Protein AF-A0A4Q4XW88-F1 (afdb_monomer_lite)

Structure (mmCIF, N/CA/C/O backbone):
data_AF-A0A4Q4XW88-F1
#
_entry.id   AF-A0A4Q4XW88-F1
#
loop_
_atom_site.group_PDB
_atom_site.id
_atom_site.type_symbol
_atom_site.label_atom_id
_atom_site.label_alt_id
_atom_site.label_comp_id
_atom_site.label_asym_id
_atom_site.label_entity_id
_atom_site.label_seq_id
_atom_site.pdbx_PDB_ins_code
_atom_site.Cartn_x
_atom_site.Cartn_y
_atom_site.Cartn_z
_atom_site.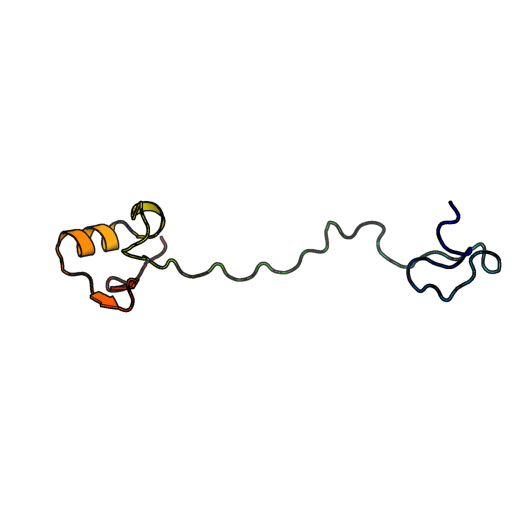occupancy
_atom_site.B_iso_or_equiv
_atom_site.auth_seq_id
_atom_site.auth_comp_id
_atom_site.auth_asym_id
_atom_site.auth_atom_id
_atom_site.pdbx_PDB_model_num
ATOM 1 N N . MET A 1 1 ? 34.180 -9.362 -28.918 1.00 41.88 1 MET A N 1
ATOM 2 C CA . MET A 1 1 ? 32.736 -9.414 -28.606 1.00 41.88 1 MET A CA 1
ATOM 3 C C . MET A 1 1 ? 31.977 -9.010 -29.865 1.00 41.88 1 MET A C 1
ATOM 5 O O . MET A 1 1 ? 32.087 -7.859 -30.254 1.00 41.88 1 MET A O 1
ATOM 9 N N . ARG A 1 2 ? 31.319 -9.950 -30.565 1.00 55.69 2 ARG A N 1
ATOM 10 C CA . ARG A 1 2 ? 30.407 -9.638 -31.686 1.00 55.69 2 ARG A CA 1
ATOM 11 C C . ARG A 1 2 ? 28.995 -9.598 -31.116 1.00 55.69 2 ARG A C 1
ATOM 13 O O . ARG A 1 2 ? 28.406 -10.640 -30.856 1.00 55.69 2 ARG A O 1
ATOM 20 N N . THR A 1 3 ? 28.516 -8.399 -30.832 1.00 58.16 3 THR A N 1
ATOM 21 C CA . THR A 1 3 ? 27.147 -8.143 -30.388 1.00 58.16 3 THR A CA 1
ATOM 22 C C . THR A 1 3 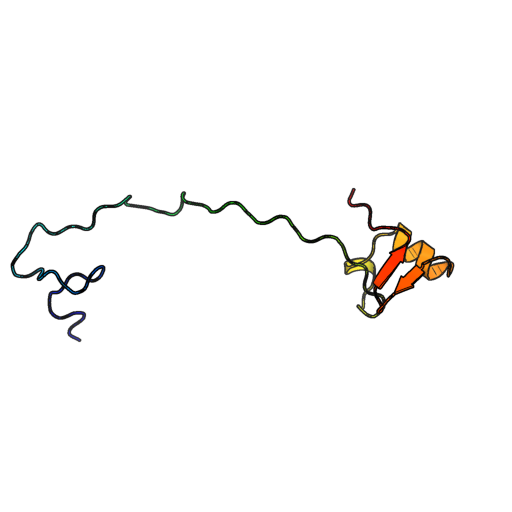? 26.252 -8.110 -31.612 1.00 58.16 3 THR A C 1
ATOM 24 O O . THR A 1 3 ? 26.294 -7.137 -32.354 1.00 58.16 3 THR A O 1
ATOM 27 N N . VAL A 1 4 ? 25.476 -9.184 -31.797 1.00 66.12 4 VAL A N 1
ATOM 28 C CA . VAL A 1 4 ? 24.497 -9.399 -32.879 1.00 66.12 4 VAL A CA 1
ATOM 29 C C . VAL A 1 4 ? 25.159 -9.464 -34.268 1.00 66.12 4 VAL A C 1
ATOM 31 O O . VAL A 1 4 ? 26.045 -8.687 -34.600 1.00 66.12 4 VAL A O 1
ATOM 34 N N . PHE A 1 5 ? 24.826 -10.456 -35.093 1.00 74.94 5 PHE A N 1
ATOM 35 C CA . PHE A 1 5 ? 25.527 -10.765 -36.352 1.00 74.94 5 PHE A CA 1
ATOM 36 C C . PHE A 1 5 ? 25.229 -9.754 -37.482 1.00 74.94 5 PHE A C 1
ATOM 38 O O . PHE A 1 5 ? 24.820 -10.152 -38.564 1.00 74.94 5 PHE A O 1
ATOM 45 N N . ALA A 1 6 ? 25.429 -8.455 -37.234 1.00 73.31 6 ALA A N 1
ATOM 46 C CA . ALA A 1 6 ? 24.954 -7.360 -38.082 1.00 73.31 6 ALA A CA 1
ATOM 47 C C . ALA A 1 6 ? 23.445 -7.452 -38.373 1.00 73.31 6 ALA A C 1
ATOM 49 O O . ALA A 1 6 ? 22.993 -7.048 -39.435 1.00 73.31 6 ALA A O 1
ATOM 50 N N . GLN A 1 7 ? 22.675 -8.003 -37.433 1.00 78.25 7 GLN A N 1
ATOM 51 C CA . GLN A 1 7 ? 21.220 -8.052 -37.506 1.00 78.25 7 GLN A CA 1
ATOM 52 C C . GLN A 1 7 ? 20.618 -6.978 -36.606 1.00 78.25 7 GLN A C 1
ATOM 54 O O . GLN A 1 7 ? 21.199 -6.634 -35.574 1.00 78.25 7 GLN A O 1
ATOM 59 N N . ASP A 1 8 ? 19.451 -6.481 -36.999 1.00 75.38 8 ASP A N 1
ATOM 60 C CA . ASP A 1 8 ? 18.629 -5.600 -36.181 1.00 75.38 8 ASP A CA 1
ATOM 61 C C . ASP A 1 8 ? 18.344 -6.217 -34.802 1.00 75.38 8 ASP A C 1
ATOM 63 O O . ASP A 1 8 ? 18.023 -7.398 -34.688 1.00 75.38 8 ASP A O 1
ATOM 67 N N . VAL A 1 9 ? 18.431 -5.403 -33.750 1.00 76.06 9 VAL A N 1
ATOM 68 C CA . VAL A 1 9 ? 18.224 -5.831 -32.359 1.00 76.06 9 VAL A CA 1
ATOM 69 C C . VAL A 1 9 ? 16.741 -6.029 -32.045 1.00 76.06 9 VAL A C 1
ATOM 71 O O . VAL A 1 9 ? 16.408 -6.885 -31.229 1.00 76.06 9 VAL A O 1
ATOM 74 N N . ALA A 1 10 ? 15.849 -5.255 -32.673 1.00 73.25 10 ALA A N 1
ATOM 75 C CA . ALA A 1 10 ? 14.422 -5.307 -32.367 1.00 73.25 10 ALA A CA 1
ATOM 76 C C . ALA A 1 10 ? 13.753 -6.578 -32.916 1.00 73.25 10 ALA A C 1
ATOM 78 O O . ALA A 1 10 ? 12.907 -7.168 -32.246 1.00 73.25 10 ALA A O 1
ATOM 79 N N . THR A 1 11 ? 14.141 -7.008 -34.118 1.00 74.44 11 THR A N 1
ATOM 80 C CA . THR A 1 11 ? 13.533 -8.155 -34.813 1.00 74.44 11 THR A CA 1
ATOM 81 C C . THR A 1 11 ? 14.472 -9.344 -35.001 1.00 74.44 11 THR A C 1
ATOM 83 O O . THR A 1 11 ? 14.008 -10.478 -35.086 1.00 74.44 11 THR A O 1
ATOM 86 N N . GLY A 1 12 ? 15.787 -9.123 -35.092 1.00 76.06 12 GLY A N 1
ATOM 87 C CA . GLY A 1 12 ? 16.769 -10.170 -35.400 1.00 76.06 12 GLY A CA 1
ATOM 88 C C . GLY A 1 12 ? 16.717 -10.692 -36.840 1.00 76.06 12 GLY A C 1
ATOM 89 O O . GLY A 1 12 ? 17.486 -11.584 -37.191 1.00 76.06 12 GLY A O 1
ATOM 90 N N . THR A 1 13 ? 15.826 -10.170 -37.688 1.00 78.56 13 THR A N 1
ATOM 91 C CA . THR A 1 13 ? 15.584 -10.700 -39.042 1.00 78.56 13 THR A CA 1
ATOM 92 C C . THR A 1 13 ? 16.189 -9.849 -40.150 1.00 78.56 13 THR A C 1
ATOM 94 O O . THR A 1 13 ? 16.405 -10.352 -41.250 1.00 78.56 13 THR A O 1
ATOM 97 N N . ILE A 1 14 ? 16.460 -8.570 -39.883 1.00 79.00 14 ILE A N 1
ATOM 98 C CA . ILE A 1 14 ? 16.938 -7.619 -40.891 1.00 79.00 14 ILE A CA 1
ATOM 99 C C . ILE A 1 14 ? 18.455 -7.486 -40.783 1.00 79.00 14 ILE A C 1
ATOM 101 O O . ILE A 1 14 ? 18.981 -7.215 -39.707 1.00 79.00 14 ILE A O 1
ATOM 105 N N . SER A 1 15 ? 19.153 -7.697 -41.899 1.00 81.19 15 SER A N 1
ATOM 106 C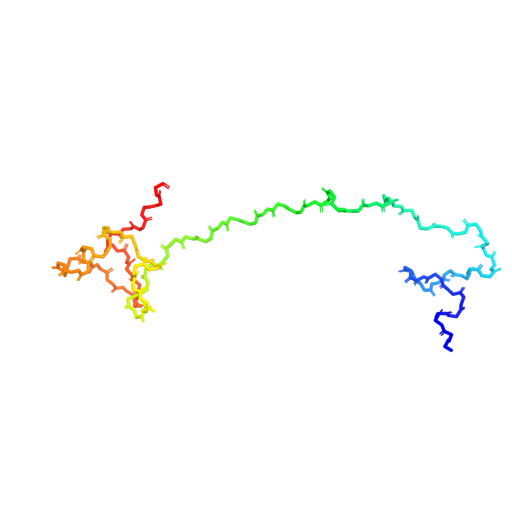 CA . SER A 1 15 ? 20.602 -7.521 -42.014 1.00 81.19 15 SER A CA 1
ATOM 107 C C . SER A 1 15 ? 20.937 -6.038 -42.188 1.00 81.19 15 SER A C 1
ATOM 109 O O . SER A 1 15 ? 20.629 -5.438 -43.215 1.00 81.19 15 SER A O 1
ATOM 111 N N . LEU A 1 16 ? 21.606 -5.450 -41.197 1.00 77.06 16 LEU A N 1
ATOM 112 C CA . LEU A 1 16 ? 22.098 -4.067 -41.221 1.00 77.06 16 LEU A CA 1
ATOM 113 C C . LEU A 1 16 ? 23.247 -3.876 -42.226 1.00 77.06 16 LEU A C 1
ATOM 115 O O . LEU A 1 16 ? 23.562 -2.749 -42.592 1.00 77.06 16 LEU A O 1
ATOM 119 N N . ALA A 1 17 ? 23.878 -4.967 -42.682 1.00 77.81 17 ALA A N 1
ATOM 120 C CA . ALA A 1 17 ? 24.897 -4.918 -43.731 1.00 77.81 17 ALA A CA 1
ATOM 121 C C . ALA A 1 17 ? 24.294 -4.628 -45.117 1.00 77.81 17 ALA A C 1
ATOM 123 O O . ALA A 1 17 ? 24.938 -3.983 -45.940 1.00 77.81 17 ALA A O 1
ATOM 124 N N . ASP A 1 18 ? 23.060 -5.079 -45.353 1.00 80.88 18 ASP A N 1
ATOM 125 C CA . ASP A 1 18 ? 22.370 -4.966 -46.645 1.00 80.88 18 ASP A CA 1
ATOM 126 C C . ASP A 1 18 ? 21.384 -3.786 -46.681 1.00 80.88 18 ASP A C 1
ATOM 128 O O . ASP A 1 18 ? 20.788 -3.484 -47.713 1.00 80.88 18 ASP A O 1
ATOM 132 N N . SER A 1 19 ? 21.169 -3.127 -45.543 1.00 75.81 19 SER A N 1
ATOM 133 C CA . SER A 1 19 ? 20.217 -2.027 -45.379 1.00 75.81 19 SER A CA 1
ATOM 134 C C . SER A 1 19 ? 20.828 -0.942 -44.487 1.00 75.81 19 SER A C 1
ATOM 136 O O . SER A 1 19 ? 20.527 -0.892 -43.294 1.00 75.81 19 SER A O 1
ATOM 138 N N . PRO A 1 20 ? 21.707 -0.087 -45.048 1.00 73.06 20 PRO A N 1
ATOM 139 C CA . PRO A 1 20 ? 22.437 0.928 -44.285 1.00 73.06 20 PRO A CA 1
ATOM 140 C C . PRO A 1 20 ? 21.526 2.017 -43.705 1.00 73.06 20 PRO A C 1
ATOM 142 O O . PRO A 1 20 ? 21.869 2.617 -42.692 1.00 73.06 20 PRO A O 1
ATOM 145 N N . ASP A 1 21 ? 20.361 2.231 -44.316 1.00 80.69 21 ASP A N 1
ATOM 146 C CA . ASP A 1 21 ? 19.375 3.238 -43.906 1.00 80.69 21 ASP A CA 1
ATOM 147 C C . ASP A 1 21 ? 18.302 2.662 -42.962 1.00 80.69 21 ASP A C 1
ATOM 149 O O . ASP A 1 21 ? 17.250 3.267 -42.756 1.00 80.69 21 ASP A O 1
ATOM 153 N N . TYR A 1 22 ? 18.513 1.454 -42.428 1.00 75.88 22 TYR A N 1
ATOM 154 C CA . TYR A 1 22 ? 17.560 0.829 -41.520 1.00 75.88 22 TYR A CA 1
ATOM 155 C C . TYR A 1 22 ? 17.583 1.510 -40.146 1.00 75.88 22 TYR A C 1
ATOM 157 O O . TYR A 1 22 ? 18.570 1.439 -39.413 1.00 75.88 22 TYR A O 1
ATOM 165 N N . GLU A 1 23 ? 16.457 2.117 -39.779 1.00 77.81 23 GLU A N 1
ATOM 166 C CA . GLU A 1 23 ? 16.233 2.762 -38.487 1.00 77.81 23 GLU A CA 1
ATOM 167 C C . GLU A 1 23 ? 14.923 2.250 -37.868 1.00 77.81 23 GLU A C 1
ATOM 169 O O . GLU A 1 23 ? 13.944 1.972 -38.571 1.00 77.81 23 GLU A O 1
ATOM 174 N N . SER A 1 24 ? 14.891 2.100 -36.542 1.00 75.62 24 SER A N 1
ATOM 175 C CA . SER A 1 24 ? 13.663 1.748 -35.833 1.00 75.62 24 SER A CA 1
ATOM 176 C C . SER A 1 24 ? 12.669 2.910 -35.880 1.00 75.62 24 SER A C 1
ATOM 178 O O . SER A 1 24 ? 13.008 4.068 -35.653 1.00 75.62 24 SER A O 1
ATOM 180 N N . GLN A 1 25 ? 11.403 2.600 -36.152 1.00 81.94 25 GLN A N 1
ATOM 181 C CA . GLN A 1 25 ? 10.337 3.597 -36.136 1.00 81.94 25 GLN A CA 1
ATOM 182 C C . GLN A 1 25 ? 9.728 3.668 -34.737 1.00 81.94 25 GLN A C 1
ATOM 184 O O . GLN A 1 25 ? 9.195 2.682 -34.228 1.00 81.94 25 GLN A O 1
ATOM 189 N N . GLY A 1 26 ? 9.797 4.838 -34.113 1.00 77.44 26 GLY A N 1
ATOM 190 C CA . GLY A 1 26 ? 9.217 5.072 -32.800 1.00 77.44 26 GLY A CA 1
ATOM 191 C C . GLY A 1 26 ? 9.580 6.447 -32.251 1.00 77.44 26 GLY A C 1
ATOM 192 O O . GLY A 1 26 ? 10.439 7.135 -32.805 1.00 77.44 26 GLY A O 1
ATOM 193 N N . PRO A 1 27 ? 8.922 6.883 -31.169 1.00 82.62 27 PRO A N 1
ATOM 194 C CA . PRO A 1 27 ? 9.319 8.101 -30.488 1.00 82.62 27 PRO A CA 1
ATOM 195 C C . PRO A 1 27 ? 10.723 7.926 -29.895 1.00 82.62 27 PRO A C 1
ATOM 197 O O . PRO A 1 27 ? 11.042 6.888 -29.317 1.00 82.62 27 PRO A O 1
ATOM 200 N N . ALA A 1 28 ? 11.547 8.973 -29.988 1.00 84.62 28 ALA A N 1
ATOM 201 C CA . ALA A 1 28 ? 12.900 8.980 -29.422 1.00 84.62 28 ALA A CA 1
ATOM 202 C C . ALA A 1 28 ? 12.916 8.782 -27.890 1.00 84.62 28 ALA A C 1
ATOM 204 O O . ALA A 1 28 ? 13.948 8.456 -27.309 1.00 84.62 28 ALA A O 1
ATOM 205 N N . SER A 1 29 ? 11.770 8.990 -27.235 1.00 83.75 29 SER A N 1
ATOM 206 C CA . SER A 1 29 ? 11.558 8.804 -25.805 1.00 83.75 29 SER A CA 1
ATOM 207 C C . SER A 1 29 ? 10.174 8.216 -25.550 1.00 83.75 29 SER A C 1
ATOM 209 O O . SER A 1 29 ? 9.184 8.652 -26.133 1.00 83.75 29 SER A O 1
ATOM 211 N N . VAL A 1 30 ? 10.110 7.263 -24.624 1.00 88.56 30 VAL A N 1
ATOM 212 C CA . VAL A 1 30 ? 8.860 6.711 -24.079 1.00 88.56 30 VAL A CA 1
ATOM 213 C C . VAL A 1 30 ? 8.651 7.113 -22.615 1.00 88.56 30 VAL A C 1
ATOM 215 O O . VAL A 1 30 ? 7.750 6.596 -21.967 1.00 88.56 30 VAL A O 1
ATOM 218 N N . PHE A 1 31 ? 9.461 8.036 -22.075 1.00 85.81 31 PHE A N 1
ATOM 219 C CA . PHE A 1 31 ? 9.372 8.471 -20.670 1.00 85.81 31 PHE A CA 1
ATOM 220 C C . PHE A 1 31 ? 8.013 9.093 -20.317 1.00 85.81 31 PHE A C 1
ATOM 222 O O . PHE A 1 31 ? 7.563 9.013 -19.170 1.00 85.81 31 PHE A O 1
ATOM 229 N N . ASP A 1 32 ? 7.359 9.691 -21.309 1.00 87.38 32 ASP A N 1
ATOM 230 C CA . ASP A 1 32 ? 6.043 10.312 -21.175 1.00 87.38 32 ASP A CA 1
ATOM 231 C C . ASP A 1 32 ? 4.892 9.304 -21.328 1.00 87.38 32 ASP A C 1
ATOM 233 O O . ASP A 1 32 ? 3.753 9.608 -20.975 1.00 87.38 32 ASP A O 1
ATOM 237 N N . ILE A 1 33 ? 5.173 8.087 -21.810 1.00 87.06 33 ILE A N 1
ATOM 238 C CA . ILE A 1 33 ? 4.181 7.022 -21.963 1.00 87.06 33 ILE A CA 1
ATOM 239 C C . ILE A 1 33 ? 4.037 6.311 -20.618 1.00 87.06 33 ILE A C 1
ATOM 241 O O . ILE A 1 33 ? 4.827 5.439 -20.256 1.00 87.06 33 ILE A O 1
ATOM 245 N N . LYS A 1 34 ? 3.019 6.709 -19.856 1.00 88.62 34 LYS A N 1
ATOM 246 C CA . LYS A 1 34 ? 2.709 6.139 -18.542 1.00 88.62 34 LYS A CA 1
ATOM 247 C C . LYS A 1 34 ? 1.421 5.334 -18.613 1.00 88.62 34 LYS A C 1
ATOM 249 O O . LYS A 1 34 ? 0.450 5.766 -19.225 1.00 88.62 34 LYS A O 1
ATOM 254 N N . ASN A 1 35 ? 1.414 4.187 -17.943 1.00 88.81 35 ASN A N 1
ATOM 255 C CA . ASN A 1 35 ? 0.187 3.438 -17.706 1.00 88.81 35 ASN A CA 1
ATOM 256 C C . ASN A 1 35 ? -0.645 4.129 -16.624 1.00 88.81 35 ASN A C 1
ATOM 258 O O . ASN A 1 35 ? -0.100 4.790 -15.734 1.00 88.81 35 ASN A O 1
ATOM 262 N N . GLU A 1 36 ? -1.960 3.937 -16.682 1.00 90.44 36 GLU A N 1
ATOM 263 C CA . GLU A 1 36 ? -2.839 4.322 -15.584 1.00 90.44 36 GLU A CA 1
ATOM 264 C C . GLU A 1 36 ? -2.436 3.564 -14.318 1.00 90.44 36 GLU A C 1
ATOM 266 O O . GLU A 1 36 ? -2.182 2.354 -14.342 1.00 90.44 36 GLU A O 1
ATOM 271 N N . LEU A 1 37 ? -2.333 4.295 -13.207 1.00 87.56 37 LEU A N 1
ATOM 272 C CA . LEU A 1 37 ? -2.035 3.675 -11.926 1.00 87.56 37 LEU A CA 1
ATOM 273 C C . LEU A 1 37 ? -3.248 2.849 -11.485 1.00 87.56 37 LEU A C 1
ATOM 275 O O . LEU A 1 37 ? -4.371 3.360 -11.530 1.00 87.56 37 LEU A O 1
ATOM 279 N N . PRO A 1 38 ? -3.046 1.602 -11.027 1.00 88.31 38 PRO A N 1
ATOM 280 C CA . PRO A 1 38 ? -4.134 0.838 -10.443 1.00 88.31 38 PRO A CA 1
ATOM 281 C C . PRO A 1 38 ? -4.663 1.556 -9.197 1.00 88.31 38 PRO A C 1
ATOM 283 O O . PRO A 1 38 ? -3.934 2.290 -8.520 1.00 88.31 38 PRO A O 1
ATOM 286 N N . ALA A 1 39 ? -5.936 1.321 -8.879 1.00 87.56 39 ALA A N 1
ATOM 287 C CA . ALA A 1 39 ? -6.518 1.816 -7.640 1.00 87.56 39 ALA A CA 1
ATOM 288 C C . ALA A 1 39 ? -5.705 1.311 -6.437 1.00 87.56 39 ALA A C 1
ATOM 290 O O . ALA A 1 39 ? -5.275 0.155 -6.398 1.00 87.56 39 ALA A O 1
ATOM 291 N N . GLN A 1 40 ? -5.486 2.189 -5.456 1.00 80.94 40 GLN A N 1
ATOM 292 C CA . GLN A 1 40 ? -4.838 1.784 -4.213 1.00 80.94 40 GLN A CA 1
ATOM 293 C C . GLN A 1 40 ? -5.741 0.798 -3.464 1.00 80.94 40 GLN A C 1
ATOM 295 O O . GLN A 1 40 ? -6.954 1.026 -3.417 1.00 80.94 40 GLN A O 1
ATOM 300 N N . PRO A 1 41 ? -5.171 -0.260 -2.862 1.00 81.31 41 PRO A N 1
ATOM 301 C CA . PRO A 1 41 ? -5.950 -1.204 -2.078 1.00 81.31 41 PRO A CA 1
ATOM 302 C C . PRO A 1 41 ? -6.625 -0.508 -0.891 1.00 81.31 41 PRO A C 1
ATOM 304 O O . PRO A 1 41 ? -6.161 0.528 -0.394 1.00 81.31 41 PRO A O 1
ATOM 307 N N . ASP A 1 42 ? -7.729 -1.090 -0.436 1.00 79.81 42 ASP A N 1
ATOM 308 C CA . ASP A 1 42 ? -8.411 -0.632 0.768 1.00 79.81 42 ASP A CA 1
ATOM 309 C C . ASP A 1 42 ? -7.526 -0.812 2.003 1.00 79.81 42 ASP A C 1
ATOM 311 O O . ASP A 1 42 ? -6.629 -1.659 2.053 1.00 79.81 42 ASP A O 1
ATOM 315 N N . LEU A 1 43 ? -7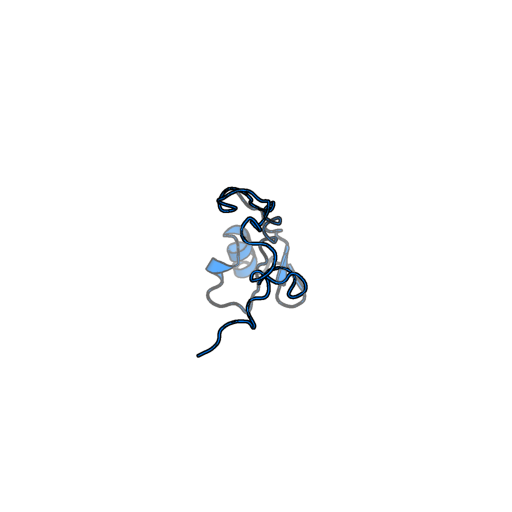.758 0.034 3.006 1.00 78.94 43 LEU A N 1
ATOM 316 C CA . LEU A 1 43 ? -7.002 -0.016 4.247 1.00 78.94 43 LEU A CA 1
ATOM 317 C C . LEU A 1 43 ? -7.543 -1.161 5.108 1.00 78.94 43 LEU A C 1
ATOM 319 O O . LEU A 1 43 ? -8.664 -1.097 5.607 1.00 78.94 43 LEU A O 1
ATOM 323 N N . ILE A 1 44 ? -6.745 -2.215 5.262 1.00 86.19 44 ILE A N 1
ATOM 324 C CA . ILE A 1 44 ? -7.110 -3.401 6.038 1.00 86.19 44 ILE A CA 1
ATOM 325 C C . ILE A 1 44 ? -6.360 -3.368 7.372 1.00 86.19 44 ILE A C 1
ATOM 327 O O . ILE A 1 44 ? -5.129 -3.444 7.410 1.00 86.19 44 ILE A O 1
ATOM 331 N N . CYS A 1 45 ? -7.112 -3.286 8.469 1.00 87.75 45 CYS A N 1
ATOM 332 C CA . CYS A 1 45 ? -6.566 -3.349 9.819 1.00 87.75 45 CYS A CA 1
ATOM 333 C C . CYS A 1 45 ? -6.378 -4.808 10.239 1.00 87.75 45 CYS A C 1
ATOM 335 O O . CYS A 1 45 ? -7.351 -5.511 10.506 1.00 87.75 45 CYS A O 1
ATOM 337 N N . TYR A 1 46 ? -5.120 -5.250 10.294 1.00 89.31 46 TYR A N 1
ATOM 338 C CA . TYR A 1 46 ? -4.748 -6.597 10.721 1.00 89.31 46 TYR A CA 1
ATOM 339 C C . TYR A 1 46 ? -4.299 -6.587 12.183 1.00 89.31 46 TYR A C 1
ATOM 341 O O . TYR A 1 46 ? -3.298 -5.948 12.517 1.00 89.31 46 TYR A O 1
ATOM 349 N N . VAL A 1 47 ? -5.004 -7.308 13.056 1.00 88.62 47 VAL A N 1
ATOM 350 C CA . VAL A 1 47 ? -4.805 -7.227 14.516 1.00 88.62 47 VAL A CA 1
ATOM 351 C C . VAL A 1 47 ? -3.465 -7.805 14.976 1.00 88.62 47 VAL A C 1
ATOM 353 O O . VAL A 1 47 ? -2.930 -7.405 16.008 1.00 88.62 47 VAL A O 1
ATOM 356 N N . LEU A 1 48 ? -2.876 -8.715 14.197 1.00 88.38 48 LEU A N 1
ATOM 357 C CA . LEU A 1 48 ? -1.566 -9.294 14.508 1.00 88.38 48 LEU A CA 1
ATOM 358 C C . LEU A 1 48 ? -0.403 -8.461 13.947 1.00 88.38 48 LEU A C 1
ATOM 360 O O . LEU A 1 48 ? 0.763 -8.743 14.235 1.00 88.38 48 LEU A O 1
ATOM 364 N N . ARG A 1 49 ? -0.684 -7.433 13.134 1.00 84.56 49 ARG A N 1
ATOM 365 C CA . ARG A 1 49 ? 0.360 -6.584 12.561 1.00 84.56 49 ARG A CA 1
ATOM 366 C C . ARG A 1 49 ? 0.785 -5.552 13.592 1.00 84.56 49 ARG A C 1
ATOM 368 O O . ARG A 1 49 ? 0.056 -4.618 13.911 1.00 84.56 49 ARG A O 1
ATOM 375 N N . THR A 1 50 ? 2.010 -5.698 14.084 1.00 82.00 50 THR A N 1
ATOM 376 C CA . THR A 1 50 ? 2.618 -4.731 14.995 1.00 82.00 50 THR A CA 1
ATOM 377 C C . THR A 1 50 ? 3.602 -3.823 14.249 1.00 82.00 50 THR A C 1
ATOM 379 O O . THR A 1 50 ? 4.409 -4.308 13.455 1.00 82.00 50 THR A O 1
ATOM 382 N N . PRO A 1 51 ? 3.566 -2.503 14.486 1.00 83.50 51 PRO A N 1
ATOM 383 C CA . PRO A 1 51 ? 2.616 -1.789 15.338 1.00 83.50 51 PRO A CA 1
ATOM 384 C C . PRO A 1 51 ? 1.271 -1.484 14.634 1.00 83.50 51 PRO A C 1
ATOM 386 O O . PRO A 1 51 ? 1.240 -1.063 13.478 1.00 83.50 51 PRO A O 1
ATOM 389 N N . LEU A 1 52 ? 0.160 -1.641 15.368 1.00 81.69 52 LEU A N 1
ATOM 390 C CA . LEU A 1 52 ? -1.221 -1.546 14.854 1.00 81.69 52 LEU A CA 1
ATOM 391 C C . LEU A 1 52 ? -1.562 -0.200 14.191 1.00 81.69 52 LEU A C 1
ATOM 393 O O . LEU A 1 52 ? -2.353 -0.147 13.253 1.00 81.69 52 LEU A O 1
ATOM 397 N N . HIS A 1 53 ? -0.938 0.894 14.635 1.00 80.31 53 HIS A N 1
ATOM 398 C CA . HIS A 1 53 ? -1.185 2.237 14.098 1.00 80.31 53 HIS A CA 1
ATOM 399 C C . HIS A 1 53 ? -0.728 2.428 12.642 1.00 80.31 53 HIS A C 1
ATOM 401 O O . HIS A 1 53 ? -1.054 3.444 12.040 1.00 80.31 53 HIS A O 1
ATOM 407 N N . LEU A 1 54 ? 0.038 1.489 12.073 1.00 79.56 54 LEU A N 1
ATOM 408 C CA . LEU A 1 54 ? 0.441 1.539 10.663 1.00 79.56 54 LEU A CA 1
ATOM 409 C C . LEU A 1 54 ? -0.615 0.959 9.717 1.00 79.56 54 LEU A C 1
ATOM 411 O O . LEU A 1 54 ? -0.543 1.202 8.516 1.00 79.56 54 LEU A O 1
ATOM 415 N N . SER A 1 55 ? -1.550 0.162 10.235 1.00 81.44 55 SER A N 1
ATOM 416 C CA . SER A 1 55 ? -2.570 -0.529 9.436 1.00 81.44 55 SER A CA 1
ATOM 417 C C . SER A 1 55 ? -4.004 -0.187 9.824 1.00 81.44 55 SER A C 1
ATOM 419 O O . SER A 1 55 ? -4.906 -0.482 9.051 1.00 81.44 55 SER A O 1
ATOM 421 N N . CYS A 1 56 ? -4.230 0.402 10.997 1.00 85.88 56 CYS A N 1
ATOM 422 C CA . CYS A 1 56 ? -5.562 0.637 11.550 1.00 85.88 56 CYS A CA 1
ATOM 423 C C . CYS A 1 56 ? -5.855 2.131 11.695 1.00 85.88 56 CYS A C 1
ATOM 425 O O . CYS A 1 56 ? -4.965 2.909 12.049 1.00 85.88 56 CYS A O 1
ATOM 427 N N . THR A 1 57 ? -7.108 2.533 11.461 1.00 87.81 57 THR A N 1
ATOM 428 C CA . THR A 1 57 ? -7.552 3.908 11.733 1.00 87.81 57 THR A CA 1
ATOM 429 C C . THR A 1 57 ? -7.662 4.159 13.246 1.00 87.81 57 THR A C 1
ATOM 431 O O . THR A 1 57 ? -7.779 3.208 14.026 1.00 87.81 57 THR A O 1
ATOM 434 N N . PRO A 1 58 ? -7.653 5.427 13.703 1.00 88.38 58 PRO A N 1
ATOM 435 C CA . PRO A 1 58 ? -7.852 5.750 15.118 1.00 88.38 58 PRO A CA 1
ATOM 436 C C . PRO A 1 58 ? -9.158 5.183 15.694 1.00 88.38 58 PRO A C 1
ATOM 438 O O . PRO A 1 58 ? -9.175 4.714 16.827 1.00 88.38 58 PRO A O 1
ATOM 441 N N . GLU A 1 59 ? -10.230 5.165 14.901 1.00 87.56 59 GLU A N 1
ATOM 442 C CA . GLU A 1 59 ? -11.538 4.614 15.287 1.00 87.56 59 GLU A CA 1
ATOM 443 C C . GLU A 1 59 ? -11.478 3.097 15.491 1.00 87.56 59 GLU A C 1
ATOM 445 O O . GLU A 1 59 ? -12.042 2.569 16.446 1.00 87.56 59 GLU A O 1
ATOM 450 N N . GLN A 1 60 ? -10.746 2.390 14.625 1.00 88.12 60 GLN A N 1
ATOM 451 C CA . GLN A 1 60 ? -10.531 0.950 14.759 1.00 88.12 60 GLN A CA 1
ATOM 452 C C . GLN A 1 60 ? -9.661 0.619 15.970 1.00 88.12 60 GLN A C 1
ATOM 454 O O . GLN A 1 60 ? -9.928 -0.354 16.668 1.00 88.12 60 GLN A O 1
ATOM 459 N N . LEU A 1 61 ? -8.643 1.436 16.249 1.00 88.81 61 LEU A N 1
ATOM 460 C CA . LEU A 1 61 ? -7.819 1.289 17.449 1.00 88.81 61 LEU A CA 1
ATOM 461 C C . LEU A 1 61 ? -8.641 1.483 18.724 1.00 88.81 61 LEU A C 1
ATOM 463 O O . LEU A 1 61 ? -8.455 0.734 19.682 1.00 88.81 61 LEU A O 1
ATOM 467 N N . GLU A 1 62 ? -9.556 2.453 18.733 1.00 90.00 62 GLU A N 1
ATOM 468 C CA . GLU A 1 62 ? -10.450 2.672 19.868 1.00 90.00 62 GLU A CA 1
ATOM 469 C C . GLU A 1 62 ? -11.428 1.506 20.037 1.00 90.00 62 GLU A C 1
ATOM 471 O O . GLU A 1 62 ? -11.518 0.944 21.123 1.00 90.00 62 GLU A O 1
ATOM 476 N N . ALA A 1 63 ? -12.060 1.041 18.956 1.00 88.75 63 ALA A N 1
ATOM 477 C CA . ALA A 1 63 ? -12.955 -0.116 19.008 1.00 88.75 63 ALA A CA 1
ATOM 478 C C . ALA A 1 63 ? -12.240 -1.405 19.462 1.00 88.75 63 ALA A C 1
ATOM 480 O O . ALA A 1 63 ? -12.816 -2.221 20.185 1.00 88.75 63 ALA A O 1
ATOM 481 N N . LEU A 1 64 ? -10.969 -1.588 19.083 1.00 89.62 64 LEU A N 1
ATOM 482 C CA . LEU A 1 64 ? -10.129 -2.684 19.578 1.00 89.62 64 LEU A CA 1
ATOM 483 C C . LEU A 1 64 ? -9.811 -2.533 21.072 1.00 89.62 64 LEU A C 1
ATOM 485 O O . LEU A 1 64 ? -9.776 -3.529 21.791 1.00 89.62 64 LEU A O 1
ATOM 489 N N . ARG A 1 65 ? -9.597 -1.302 21.551 1.00 89.75 65 ARG A N 1
ATOM 490 C CA . ARG A 1 65 ? -9.331 -1.009 22.967 1.00 89.75 65 ARG A CA 1
ATOM 491 C C . ARG A 1 65 ? -10.572 -1.198 23.841 1.00 89.75 65 ARG A C 1
ATOM 493 O O . ARG A 1 65 ? -10.454 -1.708 24.952 1.00 89.75 65 ARG A O 1
ATOM 500 N N . GLU A 1 66 ? -11.738 -0.798 23.345 1.00 92.12 66 GLU A N 1
ATOM 501 C CA . GLU A 1 66 ? -13.030 -0.930 24.028 1.00 92.12 66 GLU A CA 1
ATOM 502 C C . GLU A 1 66 ? -13.614 -2.349 23.937 1.00 92.12 66 GLU A C 1
ATOM 504 O O . GLU A 1 66 ? -14.528 -2.687 24.689 1.00 92.12 66 GLU A O 1
ATOM 509 N N . GLY A 1 67 ? -13.089 -3.195 23.042 1.00 88.88 67 GLY A N 1
ATOM 510 C CA . GLY A 1 67 ? -13.584 -4.556 22.811 1.00 88.88 67 GLY A CA 1
ATOM 511 C C . GLY A 1 67 ? -14.889 -4.613 22.010 1.00 88.88 67 GLY A C 1
ATOM 512 O O . GLY A 1 67 ? -15.597 -5.616 22.054 1.00 88.88 67 GLY A O 1
ATOM 513 N N . THR A 1 68 ? -15.223 -3.538 21.297 1.00 90.69 68 THR A N 1
ATOM 514 C CA . THR A 1 68 ? -16.432 -3.404 20.469 1.00 90.69 68 THR A CA 1
ATOM 515 C C . THR A 1 68 ? -16.176 -3.720 18.992 1.00 90.69 68 THR A C 1
ATOM 517 O O . THR A 1 68 ? -17.124 -3.817 18.211 1.00 90.69 68 THR A O 1
ATOM 520 N N . ALA A 1 69 ? -14.910 -3.903 18.601 1.00 88.94 69 ALA A N 1
ATOM 521 C CA . ALA A 1 69 ? -14.526 -4.276 17.245 1.00 88.94 69 ALA A CA 1
ATOM 522 C C . ALA A 1 69 ? -14.947 -5.713 16.893 1.00 88.94 69 ALA A C 1
ATOM 524 O O . ALA A 1 69 ? -14.754 -6.647 17.672 1.00 88.94 69 ALA A O 1
ATOM 525 N N . VAL 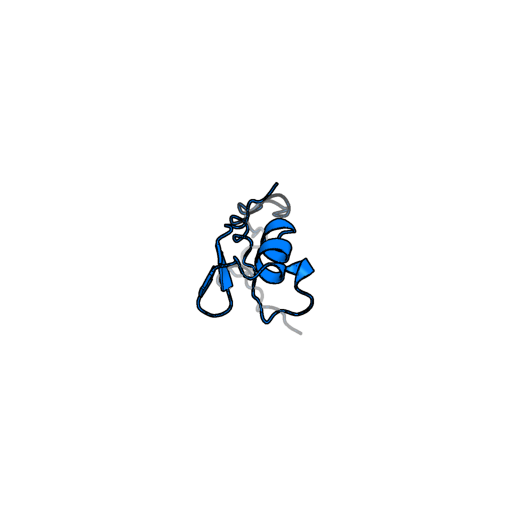A 1 70 ? -15.458 -5.894 15.675 1.00 90.44 70 VAL A N 1
ATOM 526 C CA . VAL A 1 70 ? -15.710 -7.217 15.090 1.00 90.44 70 VAL A CA 1
ATOM 527 C C . VAL A 1 70 ? -14.489 -7.612 14.270 1.00 90.44 70 VAL A C 1
ATOM 529 O O . VAL A 1 70 ? -14.124 -6.903 13.327 1.00 90.44 70 VAL A O 1
ATOM 532 N N . VAL A 1 71 ? -13.865 -8.728 14.647 1.00 90.06 71 VAL A N 1
ATOM 533 C CA . VAL A 1 71 ? -12.664 -9.266 14.000 1.00 90.06 71 VAL A CA 1
ATOM 534 C C . VAL A 1 71 ? -12.992 -10.611 13.366 1.00 90.06 71 VAL A C 1
ATOM 536 O O . VAL A 1 71 ? -13.463 -11.516 14.054 1.00 90.06 71 VAL A O 1
ATOM 539 N N . GLU A 1 72 ? -12.709 -10.743 12.076 1.00 91.00 72 GLU A N 1
ATOM 540 C CA . GLU A 1 72 ? -12.821 -11.992 11.318 1.00 91.00 72 GLU A CA 1
ATOM 541 C C . GLU A 1 72 ? -11.480 -12.254 10.631 1.00 91.00 72 GLU A C 1
ATOM 543 O O . GLU A 1 72 ? -10.905 -11.337 10.052 1.00 91.00 72 GLU A O 1
ATOM 548 N N . ASP A 1 73 ? -10.947 -13.475 10.739 1.00 89.94 73 ASP A N 1
ATOM 549 C CA . ASP A 1 73 ? -9.647 -13.855 10.157 1.00 89.94 73 ASP A CA 1
ATOM 550 C C . ASP A 1 73 ? -8.509 -12.858 10.473 1.00 89.94 73 ASP A C 1
ATOM 552 O O . ASP A 1 73 ? -7.736 -12.459 9.601 1.00 89.94 73 ASP A O 1
ATOM 556 N N . ASP A 1 74 ? -8.434 -12.417 11.735 1.00 87.69 74 ASP A N 1
ATOM 557 C CA . ASP A 1 74 ? -7.474 -11.418 12.228 1.00 87.69 74 ASP A CA 1
ATOM 558 C C . ASP A 1 74 ? -7.597 -10.015 11.581 1.00 87.69 74 ASP A C 1
ATOM 560 O O . ASP A 1 74 ? -6.724 -9.158 11.754 1.00 87.69 74 ASP A O 1
ATOM 564 N N . VAL A 1 75 ? -8.698 -9.735 10.880 1.00 89.31 75 VAL A N 1
ATOM 565 C CA . VAL A 1 75 ? -9.009 -8.448 10.244 1.00 89.31 75 VAL A CA 1
ATOM 566 C C . VAL A 1 75 ? -10.186 -7.765 10.938 1.00 89.31 75 VAL A C 1
ATOM 568 O O . VAL A 1 75 ? -11.220 -8.380 11.184 1.00 89.31 75 VAL A O 1
ATOM 571 N N . VAL A 1 76 ? -10.064 -6.465 11.225 1.00 89.00 76 VAL A N 1
ATOM 572 C CA . VAL A 1 76 ? -11.192 -5.662 11.730 1.00 89.00 76 VAL A CA 1
ATOM 573 C C . VAL A 1 76 ? -12.172 -5.374 10.595 1.00 89.00 76 VAL A C 1
ATOM 575 O O . VAL A 1 76 ? -11.852 -4.634 9.664 1.00 89.00 76 VAL A O 1
ATOM 578 N N . VAL A 1 77 ? -13.379 -5.931 10.702 1.00 88.69 77 VAL A N 1
ATOM 579 C CA . VAL A 1 77 ? -14.477 -5.750 9.736 1.00 88.69 77 VAL A CA 1
ATOM 580 C C . VAL A 1 77 ? -15.381 -4.586 10.143 1.00 88.69 77 VAL A C 1
ATOM 582 O O . VAL A 1 77 ? -15.879 -3.849 9.292 1.00 88.69 77 VAL A O 1
ATOM 585 N N . SER A 1 78 ? -15.558 -4.378 11.451 1.00 84.12 78 SER A N 1
ATOM 586 C CA . SER A 1 78 ? -16.312 -3.256 12.008 1.00 84.12 78 SER A CA 1
ATOM 587 C C . SER A 1 78 ? -15.578 -2.668 13.215 1.00 84.12 78 SER A C 1
ATOM 589 O O . SER A 1 78 ? -15.238 -3.431 14.122 1.00 84.12 78 SER A O 1
ATOM 591 N N . PRO A 1 79 ? -15.368 -1.341 13.284 1.00 82.38 79 PRO A N 1
ATOM 592 C CA . PRO A 1 79 ? -15.796 -0.322 12.321 1.00 82.38 79 PRO A CA 1
ATOM 593 C C . PRO A 1 79 ? -15.029 -0.396 10.988 1.00 82.38 79 PRO A C 1
ATOM 595 O O . PRO A 1 79 ? -13.833 -0.703 10.958 1.00 82.38 79 PRO A O 1
ATOM 598 N N . ALA A 1 80 ? -15.735 -0.135 9.881 1.00 77.19 80 ALA A N 1
ATOM 599 C CA . ALA A 1 80 ? -15.144 -0.126 8.544 1.00 77.19 80 ALA A CA 1
ATOM 600 C C . ALA A 1 80 ? -14.074 0.969 8.445 1.00 77.19 80 ALA A C 1
ATOM 602 O O . ALA A 1 80 ? -14.252 2.063 8.982 1.00 77.19 80 ALA A O 1
ATOM 603 N N . ALA A 1 81 ? -12.967 0.686 7.755 1.00 70.88 81 ALA A N 1
ATOM 604 C CA . ALA A 1 81 ? -11.906 1.666 7.569 1.00 70.88 81 ALA A CA 1
ATOM 605 C C . ALA A 1 81 ? -12.409 2.814 6.681 1.00 70.88 81 ALA A C 1
ATOM 607 O O . ALA A 1 81 ? -12.532 2.669 5.464 1.00 70.88 81 ALA A O 1
ATOM 608 N N . VAL A 1 82 ? -12.697 3.966 7.284 1.00 68.00 82 VAL A N 1
ATOM 609 C CA . VAL A 1 82 ? -12.998 5.190 6.542 1.00 68.00 82 VAL A CA 1
ATOM 610 C C . VAL A 1 82 ? -11.673 5.881 6.232 1.00 68.00 82 VAL A C 1
ATOM 612 O O . VAL A 1 82 ? -10.940 6.279 7.137 1.00 68.00 82 VAL A O 1
ATOM 615 N N . ARG A 1 83 ? -11.329 5.986 4.944 1.00 58.97 83 ARG A N 1
ATOM 616 C CA . ARG A 1 83 ? -10.192 6.797 4.488 1.00 58.97 83 ARG A CA 1
ATOM 617 C C . ARG A 1 83 ? -10.625 8.278 4.535 1.00 58.97 83 ARG A C 1
ATOM 619 O O . ARG A 1 83 ? -11.596 8.591 3.845 1.00 58.97 83 ARG A O 1
ATOM 626 N N . PRO A 1 84 ? -9.983 9.151 5.338 1.00 57.59 84 PRO A N 1
ATOM 627 C CA . PRO A 1 84 ? -10.257 10.589 5.316 1.00 57.59 84 PRO A CA 1
ATOM 628 C C . PRO A 1 84 ? -9.806 11.250 4.007 1.00 57.59 84 PRO A C 1
ATOM 630 O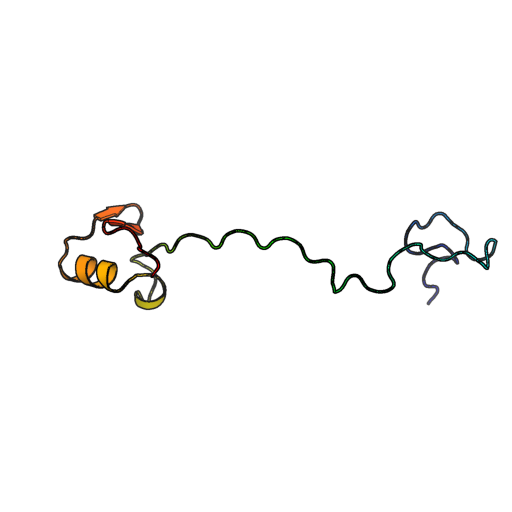 O . PRO A 1 84 ? -8.905 10.693 3.332 1.00 57.59 84 PRO A O 1
#

Secondary structure (DSSP, 8-state):
---SSSB-TTTS-SBTTT-TT----S-S--TT--PPPPPPPP---BTTSSSGGGTS-HHHHHHHHHT--EEETTEEEES-----

Foldseek 3Di:
DDDQPCADPVPSPDRCVVPVPDDDDDPPDCPVVDDDDDDDDAQWQAQPDPPRPVRDDPVQVVCVVVVNFDADPRTGPPPGDDDD

pLDDT: mean 81.46, std 9.15, range [41.88, 92.12]

Radius of gyration: 27.76 Å; chains: 1; bounding box: 49×24×71 Å

Sequence (84 aa):
MRTVFAQDVATGTISLADSPDYESQGPASVFDIKNELPAQPDLICYVLRTPLHLSCTPEQLEALREGTAVVEDDVVVSPAAVRP